Protein AF-A0A972U1R0-F1 (afdb_monomer)

Secondary structure (DSSP, 8-state):
---HHHHHHHHHTT--SHHHHHHHHHHHHHHTT--HHHHHHHHHHHHT-HHHHHHHHHHHHHHHT-S-HHHHHHHHHHHHHHHHHHHHHHHHHHHHHHHHHHIIIIIHHHHHHHHHHHHHHHHH-

Sequence (125 aa):
GLAPASALSRVADRVGGELAVELRRSCIEVADGRPFSESLEAMAQRTGSGPVQRFVDGIVVAMERGTPIAEVLRAQAMDARAVGHRHLMESASQREIFALIPVVFLILPAVVVVAVFPGVIGLAL

Foldseek 3Di:
DDDPLVVLLVVLVVDDDPLSVLSVQLSVCVVVPDDSLVSQCVSCVVVVDPVSNVVSVVVVVVVVVPDPVVVVVVVVVVVVVVV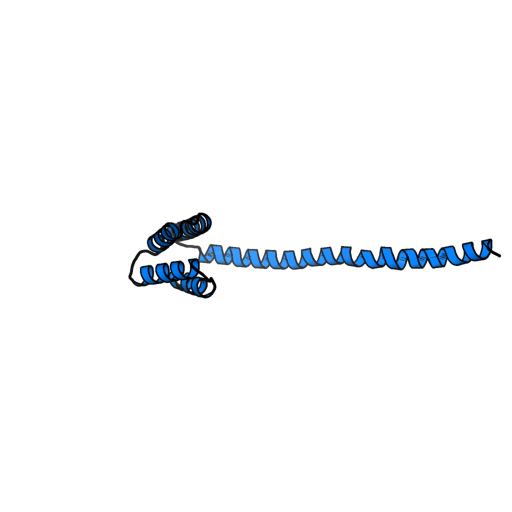VVVVVVVVVVVVVVVVVVCCCVPVVVVVVCVVCVVVVVVVVD

Radius of gyration: 29.9 Å; Cα contacts (8 Å, |Δi|>4): 50; chains: 1; bounding box: 71×24×76 Å

Structure (mmCIF, N/CA/C/O backbone):
data_AF-A0A972U1R0-F1
#
_entry.id   AF-A0A972U1R0-F1
#
loop_
_atom_site.group_PDB
_atom_site.id
_atom_site.type_symbol
_atom_site.label_atom_id
_atom_site.label_alt_id
_atom_site.label_comp_id
_atom_site.label_asym_id
_atom_site.label_entity_id
_atom_site.label_seq_id
_atom_site.pdbx_PDB_ins_code
_atom_site.Cartn_x
_atom_site.Cartn_y
_atom_site.Cartn_z
_atom_site.occupancy
_atom_site.B_iso_or_equiv
_atom_site.auth_seq_id
_atom_site.auth_comp_id
_atom_site.auth_asym_id
_atom_site.auth_atom_id
_atom_site.pdbx_PDB_model_num
ATOM 1 N N . GLY A 1 1 ? -4.173 11.827 13.293 1.00 46.66 1 GLY A N 1
ATOM 2 C CA . GLY A 1 1 ? -4.251 10.989 12.079 1.00 46.66 1 GLY A CA 1
ATOM 3 C C . GLY A 1 1 ? -5.705 10.828 11.695 1.00 46.66 1 GLY A C 1
ATOM 4 O O . GLY A 1 1 ? -6.550 10.967 12.568 1.00 46.66 1 GLY A O 1
ATOM 5 N N . LEU A 1 2 ? -6.007 10.624 10.411 1.00 48.50 2 LEU A N 1
ATOM 6 C CA . LEU A 1 2 ? -7.383 10.370 9.966 1.00 48.50 2 LEU A CA 1
ATOM 7 C C . LEU A 1 2 ? -7.855 9.014 10.504 1.00 48.50 2 LEU A C 1
ATOM 9 O O . LEU A 1 2 ? -7.061 8.076 10.565 1.00 48.50 2 LEU A O 1
ATOM 13 N N . ALA A 1 3 ? -9.133 8.914 10.866 1.00 69.06 3 ALA A N 1
ATOM 14 C CA . ALA A 1 3 ? -9.745 7.629 11.174 1.00 69.06 3 ALA A CA 1
ATOM 15 C C . ALA A 1 3 ? -9.661 6.708 9.931 1.00 69.06 3 ALA A C 1
ATOM 17 O O . ALA A 1 3 ? -9.841 7.203 8.812 1.00 69.06 3 ALA A O 1
ATOM 18 N N . PRO A 1 4 ? -9.407 5.393 10.084 1.00 67.62 4 PRO A N 1
ATOM 19 C CA . PRO A 1 4 ? -9.275 4.443 8.970 1.00 67.62 4 PRO A CA 1
ATOM 20 C C . PRO A 1 4 ? -10.427 4.504 7.953 1.00 67.62 4 PRO A C 1
ATOM 22 O O . PRO A 1 4 ? -10.197 4.483 6.743 1.00 67.62 4 PRO A O 1
ATOM 25 N N . ALA A 1 5 ? -11.657 4.703 8.434 1.00 69.56 5 ALA A N 1
ATOM 26 C CA . ALA A 1 5 ? -12.844 4.894 7.601 1.00 69.56 5 ALA A CA 1
ATOM 27 C C . ALA A 1 5 ? -12.753 6.129 6.686 1.00 69.56 5 ALA A C 1
ATOM 29 O O . ALA A 1 5 ? -13.078 6.055 5.503 1.00 69.56 5 ALA A O 1
ATOM 30 N N . SER A 1 6 ? -12.235 7.257 7.185 1.00 73.44 6 SER A N 1
ATOM 31 C CA . SER A 1 6 ? -12.061 8.473 6.379 1.00 73.44 6 SER A CA 1
ATOM 32 C C . SER A 1 6 ? -10.979 8.321 5.307 1.00 73.44 6 SER A C 1
ATOM 34 O O . SER A 1 6 ? -11.076 8.934 4.244 1.00 73.44 6 SER A O 1
ATOM 36 N N . ALA A 1 7 ? -9.943 7.516 5.564 1.00 75.19 7 ALA A N 1
ATOM 37 C CA . ALA A 1 7 ? -8.914 7.219 4.570 1.00 75.19 7 ALA A CA 1
ATOM 38 C C . ALA A 1 7 ? -9.468 6.346 3.431 1.00 75.19 7 ALA A C 1
ATOM 40 O O . ALA A 1 7 ? -9.237 6.660 2.264 1.00 75.19 7 ALA A O 1
ATOM 41 N N . LEU A 1 8 ? -10.252 5.311 3.752 1.00 72.69 8 LEU A N 1
ATOM 42 C CA . LEU A 1 8 ? -10.906 4.464 2.747 1.00 72.69 8 LEU A CA 1
ATOM 43 C C . LEU A 1 8 ? -11.979 5.194 1.951 1.00 72.69 8 LEU A C 1
ATOM 45 O O . LEU A 1 8 ? -12.041 4.998 0.743 1.00 72.69 8 LEU A O 1
ATOM 49 N N . SER A 1 9 ? -12.749 6.091 2.572 1.00 76.06 9 SER A N 1
ATOM 50 C CA . SER A 1 9 ? -13.709 6.926 1.839 1.00 76.06 9 SER A CA 1
ATOM 51 C C . SER A 1 9 ? -13.019 7.717 0.721 1.00 76.06 9 SER A C 1
ATOM 53 O O . SER A 1 9 ? -13.512 7.754 -0.400 1.00 76.06 9 SER A O 1
ATOM 55 N N . ARG A 1 10 ? -11.826 8.274 0.980 1.00 75.38 10 ARG A N 1
ATOM 56 C CA . ARG A 1 10 ? -11.035 8.971 -0.052 1.00 75.38 10 ARG A CA 1
ATOM 57 C C . ARG A 1 10 ? -10.500 8.042 -1.141 1.00 75.38 10 ARG A C 1
ATOM 59 O O . ARG A 1 10 ? -10.276 8.490 -2.262 1.00 75.38 10 ARG A O 1
ATOM 66 N N . VAL A 1 11 ? -10.233 6.777 -0.819 1.00 73.81 11 VAL A N 1
ATOM 67 C CA . VAL A 1 11 ? -9.845 5.768 -1.816 1.00 73.81 11 VAL A CA 1
ATOM 68 C C . VAL A 1 11 ? -11.054 5.395 -2.670 1.00 73.81 11 VAL A C 1
ATOM 70 O O . VAL A 1 11 ? -10.926 5.340 -3.888 1.00 73.81 11 VAL A O 1
ATOM 73 N N . ALA A 1 12 ? -12.234 5.247 -2.068 1.00 75.62 12 ALA A N 1
ATOM 74 C CA . ALA A 1 12 ? -13.481 4.987 -2.781 1.00 75.62 12 ALA A CA 1
ATOM 75 C C . ALA A 1 12 ? -13.820 6.095 -3.795 1.00 75.62 12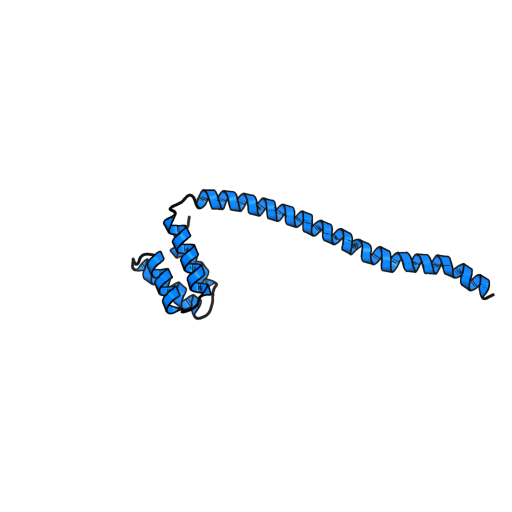 ALA A C 1
ATOM 77 O O . ALA A 1 12 ? -14.400 5.812 -4.837 1.00 75.62 12 ALA A O 1
ATOM 78 N N . ASP A 1 13 ? -13.410 7.340 -3.535 1.00 77.19 13 ASP A N 1
ATOM 79 C CA . ASP A 1 13 ? -13.555 8.459 -4.478 1.00 77.19 13 ASP A CA 1
ATOM 80 C C . ASP A 1 13 ? -12.582 8.406 -5.666 1.00 77.19 13 ASP A C 1
ATOM 82 O O . ASP A 1 13 ? -12.826 9.042 -6.689 1.00 77.19 13 ASP A O 1
ATOM 86 N N . ARG A 1 14 ? -11.477 7.661 -5.550 1.00 77.69 14 ARG A N 1
ATOM 87 C CA . ARG A 1 14 ? -10.455 7.517 -6.603 1.00 77.69 14 ARG A CA 1
ATOM 88 C C . ARG A 1 14 ? -10.594 6.238 -7.413 1.00 77.69 14 ARG A C 1
ATOM 90 O O . ARG A 1 14 ? -10.082 6.165 -8.527 1.00 77.69 14 ARG A O 1
ATOM 97 N N . VAL A 1 15 ? -11.226 5.225 -6.837 1.00 75.31 15 VAL A N 1
ATOM 98 C CA . VAL A 1 15 ? -11.487 3.944 -7.489 1.00 75.31 15 VAL A CA 1
ATOM 99 C C . VAL A 1 15 ? -12.862 4.018 -8.158 1.00 75.31 15 VAL A C 1
ATOM 101 O O . VAL A 1 15 ? -13.780 4.637 -7.629 1.00 75.31 15 VAL A O 1
ATOM 104 N N . GLY A 1 16 ? -13.000 3.427 -9.345 1.00 79.56 16 GLY A N 1
ATOM 105 C CA . GLY A 1 16 ? -14.256 3.379 -10.101 1.00 79.56 16 GLY A CA 1
ATOM 106 C C . GLY A 1 16 ? -14.864 1.976 -10.157 1.00 79.56 16 GLY A C 1
ATOM 107 O O . GLY A 1 16 ? -14.231 0.994 -9.767 1.00 79.56 16 GLY A O 1
ATOM 108 N N . GLY A 1 17 ? -16.085 1.885 -10.686 1.00 82.56 17 GLY A N 1
ATOM 109 C CA . GLY A 1 17 ? -16.788 0.616 -10.904 1.00 82.56 17 GLY A CA 1
ATOM 110 C C . GLY A 1 17 ? -17.327 -0.031 -9.624 1.00 82.56 17 GLY A C 1
ATOM 111 O O . GLY A 1 17 ? -17.517 0.636 -8.608 1.00 82.56 17 GLY A O 1
ATOM 112 N N . GLU A 1 18 ? -17.566 -1.342 -9.682 1.00 79.12 18 GLU A N 1
ATOM 113 C CA . GLU A 1 18 ? -18.212 -2.133 -8.618 1.00 79.12 18 GLU A CA 1
ATOM 114 C C . GLU A 1 18 ? -17.478 -2.041 -7.269 1.00 79.12 18 GLU A C 1
ATOM 116 O O . GLU A 1 18 ? -18.089 -1.902 -6.212 1.00 79.12 18 GLU A O 1
ATOM 121 N N . LEU A 1 19 ? -16.142 -2.013 -7.302 1.00 77.12 19 LEU A N 1
ATOM 122 C CA . LEU A 1 19 ? -15.315 -1.902 -6.099 1.00 77.12 19 LEU A CA 1
ATOM 123 C C . LEU A 1 19 ? -15.535 -0.571 -5.364 1.00 77.12 19 LEU A C 1
ATOM 125 O O . LEU A 1 19 ? -15.474 -0.523 -4.139 1.00 77.12 19 LEU A O 1
ATOM 129 N N . ALA A 1 20 ? -15.811 0.511 -6.095 1.00 82.31 20 ALA A N 1
ATOM 130 C CA . ALA A 1 20 ? -16.100 1.808 -5.495 1.00 82.31 20 ALA A CA 1
ATOM 131 C C . ALA A 1 20 ? -17.446 1.805 -4.759 1.00 82.31 20 ALA A C 1
ATOM 133 O O . ALA A 1 20 ? -17.573 2.426 -3.704 1.00 82.31 20 ALA A O 1
ATOM 134 N N . VAL A 1 21 ? -18.442 1.105 -5.310 1.00 85.12 21 VAL A N 1
ATOM 135 C CA . VAL A 1 21 ? -19.769 0.942 -4.698 1.00 85.12 21 VAL A CA 1
ATOM 136 C C . VAL A 1 21 ? -19.644 0.157 -3.397 1.00 85.12 21 VAL A C 1
ATOM 138 O O . VAL A 1 21 ? -20.108 0.612 -2.351 1.00 85.12 21 VAL A O 1
ATOM 141 N N . GLU A 1 22 ? -18.937 -0.969 -3.439 1.00 87.62 22 GLU A N 1
ATOM 142 C CA . GLU A 1 22 ? -18.726 -1.830 -2.278 1.00 87.62 22 GLU A CA 1
ATOM 143 C C . GLU A 1 22 ? -17.871 -1.165 -1.185 1.00 87.62 22 GLU A C 1
ATOM 145 O O . GLU A 1 22 ? -18.208 -1.246 -0.001 1.00 87.62 22 GLU A O 1
ATOM 150 N N . LEU A 1 23 ? -16.842 -0.393 -1.559 1.00 84.06 23 LEU A N 1
ATOM 151 C CA . LEU A 1 23 ? -16.066 0.418 -0.615 1.00 84.06 23 LEU A CA 1
ATOM 152 C C . LEU A 1 23 ? -16.925 1.485 0.074 1.00 84.06 23 LEU A C 1
ATOM 154 O O . LEU A 1 23 ? -16.876 1.600 1.298 1.00 84.06 23 LEU A O 1
ATOM 158 N N . ARG A 1 24 ? -17.747 2.239 -0.671 1.00 86.62 24 ARG A N 1
ATOM 159 C CA . ARG A 1 24 ? -18.661 3.233 -0.072 1.00 86.62 24 ARG A CA 1
ATOM 160 C C . ARG A 1 24 ? -19.660 2.574 0.867 1.00 86.62 24 ARG A C 1
ATOM 162 O O . ARG A 1 24 ? -19.890 3.090 1.957 1.00 86.62 24 ARG A O 1
ATOM 169 N N . ARG A 1 25 ? -20.212 1.425 0.471 1.00 89.31 25 ARG A N 1
ATOM 170 C CA . ARG A 1 25 ? -21.117 0.637 1.310 1.00 89.31 25 ARG A CA 1
ATOM 171 C C . ARG A 1 25 ? -20.443 0.223 2.617 1.00 89.31 25 ARG A C 1
ATOM 173 O O . ARG A 1 25 ? -21.025 0.429 3.674 1.00 89.31 25 ARG A O 1
ATOM 180 N N . SER A 1 26 ? -19.202 -0.265 2.559 1.00 88.00 26 SER A N 1
ATOM 181 C CA . SER A 1 26 ? -18.429 -0.596 3.764 1.00 88.00 26 SER A CA 1
ATOM 182 C C . SER A 1 26 ? -18.207 0.630 4.662 1.00 88.00 26 SER A C 1
ATOM 184 O O . SER A 1 26 ? -18.328 0.530 5.877 1.00 88.00 26 SER A O 1
ATOM 186 N N . CYS A 1 27 ? -17.967 1.818 4.089 1.00 86.38 27 CYS A N 1
ATOM 187 C CA . CYS A 1 27 ? -17.830 3.053 4.865 1.00 86.38 27 CYS A CA 1
ATOM 188 C C . CYS A 1 27 ? -19.139 3.478 5.549 1.00 86.38 27 CYS A C 1
ATOM 190 O O . CYS A 1 27 ? -19.084 3.994 6.663 1.00 86.38 27 CYS A O 1
ATOM 192 N N . ILE A 1 28 ? -20.292 3.261 4.908 1.00 88.81 28 ILE A N 1
ATOM 193 C CA . ILE A 1 28 ? -21.616 3.527 5.494 1.00 88.81 28 ILE A CA 1
ATOM 194 C C . ILE A 1 28 ? -21.897 2.547 6.635 1.00 88.81 28 ILE A C 1
ATOM 196 O O . ILE A 1 28 ? -22.249 2.983 7.721 1.00 88.81 28 ILE A O 1
ATOM 200 N N . GLU A 1 29 ? -21.646 1.249 6.434 1.00 87.69 29 GLU A N 1
ATOM 201 C CA . GLU A 1 29 ? -21.805 0.222 7.478 1.00 87.69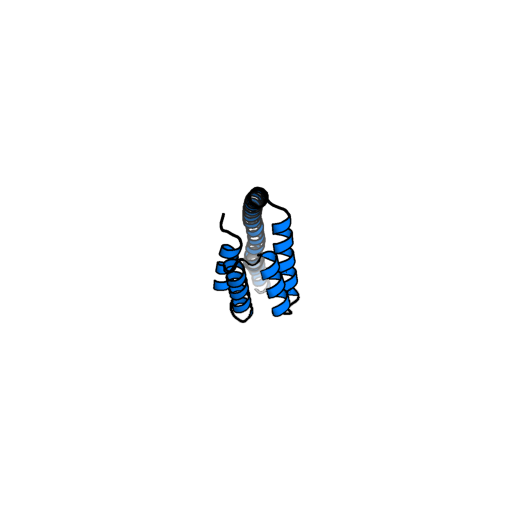 29 GLU A CA 1
ATOM 202 C C . GLU A 1 29 ? -20.983 0.562 8.736 1.00 87.69 29 GLU A C 1
ATOM 204 O O . GLU A 1 29 ? -21.466 0.418 9.859 1.00 87.69 29 GLU A O 1
ATOM 209 N N . VAL A 1 30 ? -19.771 1.096 8.551 1.00 85.50 30 VAL A N 1
ATOM 210 C CA . VAL A 1 30 ? -18.931 1.584 9.655 1.00 85.50 30 VAL A CA 1
ATOM 211 C C . VAL A 1 30 ? -19.490 2.847 10.306 1.00 85.50 30 VAL A C 1
ATOM 213 O O . VAL A 1 30 ? -19.422 2.982 11.527 1.00 85.50 30 VAL A O 1
ATOM 216 N N . ALA A 1 31 ? -20.040 3.779 9.524 1.00 81.62 31 ALA A N 1
ATOM 217 C CA . ALA A 1 31 ? -20.686 4.980 10.057 1.00 81.62 31 ALA A CA 1
ATOM 218 C C . ALA A 1 31 ? -21.947 4.646 10.875 1.00 81.62 31 ALA A C 1
ATOM 220 O O . ALA A 1 31 ? -22.208 5.303 11.881 1.00 81.62 31 ALA A O 1
ATOM 221 N N . ASP A 1 32 ? -22.656 3.582 10.494 1.00 88.25 32 ASP A N 1
ATOM 222 C CA . ASP A 1 32 ? -23.820 3.034 11.200 1.00 88.25 32 ASP A CA 1
ATOM 223 C C . ASP A 1 32 ? -23.435 2.199 12.439 1.00 88.25 32 ASP A C 1
ATOM 225 O O . ASP A 1 32 ? -24.298 1.671 13.141 1.00 88.25 32 ASP A O 1
ATOM 229 N N . GLY A 1 33 ? -22.137 2.095 12.743 1.00 81.69 33 GLY A N 1
ATOM 230 C CA . GLY A 1 33 ? -21.625 1.495 13.972 1.00 81.69 33 GLY A CA 1
ATOM 231 C C . GLY A 1 33 ? -21.185 0.037 13.855 1.00 81.69 33 GLY A C 1
ATOM 232 O O . GLY A 1 33 ? -20.802 -0.541 14.875 1.00 81.69 33 GLY A O 1
ATOM 233 N N . ARG A 1 34 ? -21.177 -0.573 12.657 1.00 84.56 34 ARG A N 1
ATOM 234 C CA . ARG A 1 34 ? -20.535 -1.889 12.495 1.00 84.56 34 ARG A CA 1
ATOM 235 C C . ARG A 1 34 ? -19.018 -1.770 12.668 1.00 84.56 34 ARG A C 1
ATOM 237 O O . ARG A 1 34 ? -18.413 -0.791 12.218 1.00 84.56 34 ARG A O 1
ATOM 244 N N . PRO A 1 35 ? -18.366 -2.775 13.278 1.00 84.12 35 PRO A N 1
ATOM 245 C CA . PRO A 1 35 ? -16.915 -2.829 13.342 1.00 84.12 35 PRO A CA 1
ATOM 246 C C . PRO A 1 35 ? -16.289 -2.735 11.947 1.00 84.12 35 PRO A C 1
ATOM 248 O O . PRO A 1 35 ? -16.767 -3.318 10.972 1.00 84.12 35 PRO A O 1
ATOM 251 N N . PHE A 1 36 ? -15.190 -1.994 11.853 1.00 80.44 36 PHE A N 1
ATOM 252 C CA . PHE A 1 36 ? -14.524 -1.727 10.582 1.00 80.44 36 PHE A CA 1
ATOM 253 C C . PHE A 1 36 ? -13.934 -2.982 9.928 1.00 80.44 36 PHE A C 1
ATOM 255 O O . PHE A 1 36 ? -14.060 -3.144 8.717 1.00 80.44 36 PHE A O 1
ATOM 262 N N . SER A 1 37 ? -13.341 -3.885 10.713 1.00 84.12 37 SER A N 1
ATOM 263 C CA . SER A 1 37 ? -12.848 -5.178 10.218 1.00 84.12 37 SER A CA 1
ATOM 264 C C . SER A 1 37 ? -13.984 -6.019 9.636 1.00 84.12 37 SER A C 1
ATOM 266 O O . SER A 1 37 ? -13.906 -6.453 8.492 1.00 84.12 37 SER A O 1
ATOM 268 N N . GLU A 1 38 ? -15.086 -6.140 10.375 1.00 86.88 38 GLU A N 1
ATOM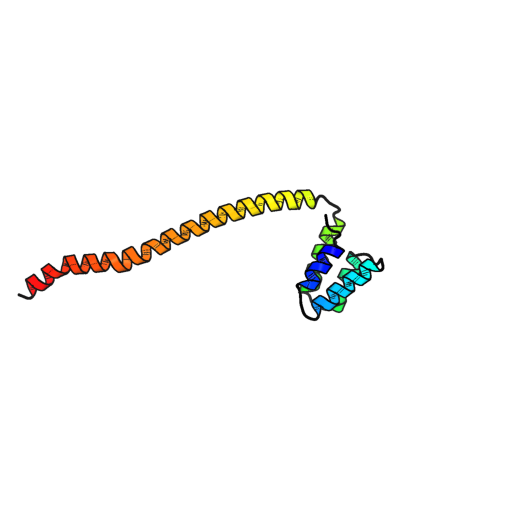 269 C CA . GLU A 1 38 ? -16.269 -6.895 9.954 1.00 86.88 38 GLU A CA 1
ATOM 270 C C . GLU A 1 38 ? -16.907 -6.317 8.677 1.00 86.88 38 GLU A C 1
ATOM 272 O O . GLU A 1 38 ? -17.323 -7.052 7.782 1.00 86.88 38 GLU A O 1
ATOM 277 N N . SER A 1 39 ? -16.947 -4.987 8.554 1.00 89.69 39 SER A N 1
ATOM 278 C CA . SER A 1 39 ? -17.495 -4.308 7.372 1.00 89.69 39 SER A CA 1
ATOM 279 C C . SER A 1 39 ? -16.635 -4.538 6.122 1.00 89.69 39 SER A C 1
ATOM 281 O O . SER A 1 39 ? -17.166 -4.708 5.022 1.00 89.69 39 SER A O 1
ATOM 283 N N . LEU A 1 40 ? -15.305 -4.587 6.273 1.00 86.44 40 LEU A N 1
ATOM 284 C CA . LEU A 1 40 ? -14.387 -4.910 5.179 1.00 86.44 40 LEU A CA 1
ATOM 285 C C . LEU A 1 40 ? -14.423 -6.395 4.802 1.00 86.44 40 LEU A C 1
ATOM 287 O O . LEU A 1 40 ? -14.394 -6.719 3.616 1.00 86.44 40 LEU A O 1
ATOM 291 N N . GLU A 1 41 ? -14.525 -7.299 5.773 1.00 89.06 41 GLU A N 1
ATOM 292 C CA . GLU A 1 41 ? -14.685 -8.733 5.506 1.00 89.06 41 GLU A CA 1
ATOM 293 C C . GLU A 1 41 ? -15.987 -9.012 4.753 1.00 89.06 41 GLU A C 1
ATOM 295 O O . GLU A 1 41 ? -15.987 -9.726 3.748 1.00 89.06 41 GLU A O 1
ATOM 300 N N . ALA A 1 42 ? -17.087 -8.374 5.166 1.00 88.69 42 ALA A N 1
ATOM 301 C CA . ALA A 1 42 ? -18.360 -8.456 4.461 1.00 88.69 42 ALA A CA 1
ATOM 302 C C . ALA A 1 42 ? -18.251 -7.918 3.022 1.00 88.69 42 ALA A C 1
ATOM 304 O O . ALA A 1 42 ? -18.792 -8.521 2.094 1.00 88.69 42 ALA A O 1
ATOM 305 N N . MET A 1 43 ? -17.508 -6.827 2.808 1.00 90.19 43 MET A N 1
ATOM 306 C CA . MET A 1 43 ? -17.215 -6.297 1.471 1.00 90.19 43 MET A CA 1
ATOM 307 C C . MET A 1 43 ? -16.426 -7.299 0.611 1.00 90.19 43 MET A C 1
ATOM 309 O O . MET A 1 43 ? -16.774 -7.523 -0.552 1.00 90.19 43 MET A O 1
ATOM 313 N N . ALA A 1 44 ? -15.389 -7.933 1.166 1.00 86.56 44 ALA A N 1
ATOM 314 C CA . ALA A 1 44 ? -14.592 -8.932 0.454 1.00 86.56 44 ALA A CA 1
ATOM 315 C C . ALA A 1 44 ? -15.423 -10.158 0.049 1.00 86.56 44 ALA A C 1
ATOM 317 O O . ALA A 1 44 ? -15.316 -10.615 -1.091 1.00 86.56 44 ALA A O 1
ATOM 318 N N . GLN A 1 45 ? -16.295 -10.638 0.942 1.00 88.25 45 GLN A N 1
ATOM 319 C CA . GLN A 1 45 ? -17.212 -11.745 0.659 1.00 88.25 45 GLN A CA 1
ATOM 320 C C . GLN A 1 45 ? -18.200 -11.400 -0.463 1.00 88.25 45 GLN A C 1
ATOM 322 O O . GLN A 1 45 ? -18.380 -12.200 -1.378 1.00 88.25 45 GLN A O 1
ATOM 327 N N . ARG A 1 46 ? -18.794 -10.195 -0.445 1.00 87.19 46 ARG A N 1
ATOM 328 C CA . ARG A 1 46 ? -19.715 -9.735 -1.503 1.00 87.19 46 ARG A CA 1
ATOM 329 C C . ARG A 1 46 ? -19.025 -9.567 -2.854 1.00 87.19 46 ARG A C 1
ATOM 331 O O . ARG A 1 46 ? -19.620 -9.868 -3.882 1.00 87.19 46 ARG A O 1
ATOM 338 N N . THR A 1 47 ? -17.770 -9.116 -2.851 1.00 85.00 47 THR A N 1
ATOM 339 C CA . THR A 1 47 ? -17.010 -8.899 -4.091 1.00 85.00 47 THR A CA 1
ATOM 340 C C . THR A 1 47 ? -16.547 -10.219 -4.726 1.00 85.00 47 THR A C 1
ATOM 342 O O . THR A 1 47 ? -16.279 -10.257 -5.925 1.00 85.00 47 THR A O 1
ATOM 345 N N . GLY A 1 48 ? -16.406 -11.302 -3.946 1.00 81.38 48 GLY A N 1
ATOM 346 C CA . GLY A 1 48 ? -16.000 -12.629 -4.440 1.00 81.38 48 GLY A CA 1
ATOM 347 C C . GLY A 1 48 ? -14.605 -12.678 -5.086 1.00 81.38 48 GLY A C 1
ATOM 348 O O . GLY A 1 48 ? -14.264 -13.637 -5.775 1.00 81.38 48 GLY A O 1
ATOM 349 N N . SER A 1 49 ? -13.793 -11.633 -4.897 1.00 82.06 49 SER A N 1
ATOM 350 C CA . SER A 1 49 ? -12.517 -11.427 -5.583 1.00 82.06 49 SER A CA 1
ATOM 351 C C . SER A 1 49 ? -11.348 -11.733 -4.650 1.00 82.06 49 SER A C 1
ATOM 353 O O . SER A 1 49 ? -11.104 -11.011 -3.682 1.00 82.06 49 SER A O 1
ATOM 355 N N . GLY A 1 50 ? -10.569 -12.771 -4.970 1.00 81.25 50 GLY A N 1
ATOM 356 C CA . GLY A 1 50 ? -9.378 -13.157 -4.199 1.00 81.25 50 GLY A CA 1
ATOM 357 C C . GLY A 1 50 ? -8.352 -12.025 -3.977 1.00 81.25 50 GLY A C 1
ATOM 358 O O . GLY A 1 50 ? -7.762 -11.944 -2.899 1.00 81.25 50 GLY A O 1
ATOM 359 N N . PRO A 1 51 ? -8.112 -11.118 -4.946 1.00 77.88 51 PRO A N 1
ATOM 360 C CA . PRO A 1 51 ? -7.335 -9.897 -4.716 1.00 77.88 51 PRO A CA 1
ATOM 361 C C . PRO A 1 51 ? -7.896 -8.966 -3.629 1.00 77.88 51 PRO A C 1
ATOM 363 O O . PRO A 1 51 ? -7.122 -8.444 -2.831 1.00 77.88 51 PRO A O 1
ATOM 366 N N . VAL A 1 52 ? -9.218 -8.772 -3.576 1.00 77.62 52 VAL A N 1
ATOM 367 C CA . VAL A 1 52 ? -9.874 -7.893 -2.590 1.00 77.62 52 VAL A CA 1
ATOM 368 C C . VAL A 1 52 ? -9.833 -8.517 -1.200 1.00 77.62 52 VAL A C 1
ATOM 370 O O . VAL A 1 52 ? -9.568 -7.820 -0.225 1.00 77.62 52 VAL A O 1
ATOM 373 N N . GLN A 1 53 ? -10.002 -9.834 -1.113 1.00 81.25 53 GLN A N 1
ATOM 374 C CA . GLN A 1 53 ? -9.929 -10.558 0.152 1.00 81.25 53 GLN A CA 1
ATOM 375 C C . GLN A 1 53 ? -8.538 -10.456 0.790 1.00 81.25 53 GLN A C 1
ATOM 377 O O . GLN A 1 53 ? -8.421 -9.992 1.918 1.00 81.25 53 GLN A O 1
ATOM 382 N N . ARG A 1 54 ? -7.469 -10.706 0.019 1.00 77.31 54 ARG A N 1
ATOM 383 C CA . ARG A 1 54 ? -6.084 -10.528 0.500 1.00 77.31 54 ARG A CA 1
ATOM 384 C C . ARG A 1 54 ? -5.778 -9.101 0.960 1.00 77.31 54 ARG A C 1
ATOM 386 O O . ARG A 1 54 ? -4.981 -8.902 1.874 1.00 77.31 54 ARG A O 1
ATOM 393 N N . PHE A 1 55 ? -6.368 -8.105 0.301 1.00 79.12 55 PHE A N 1
ATOM 394 C CA . PHE A 1 55 ? -6.219 -6.705 0.693 1.00 79.12 55 PHE A CA 1
ATOM 395 C C . PHE A 1 55 ? -6.884 -6.421 2.046 1.00 79.12 55 PHE A C 1
ATOM 397 O O . PHE A 1 55 ? -6.267 -5.797 2.909 1.00 79.12 55 PHE A O 1
ATOM 404 N N . VAL A 1 56 ? -8.112 -6.906 2.241 1.00 81.38 56 VAL A N 1
ATOM 405 C CA . VAL A 1 56 ? -8.852 -6.766 3.500 1.00 81.38 56 VAL A CA 1
ATOM 406 C C . VAL A 1 56 ? -8.131 -7.468 4.647 1.00 81.38 56 VAL A C 1
ATOM 408 O O . VAL A 1 56 ? -7.912 -6.834 5.678 1.00 81.38 56 VAL A O 1
ATOM 411 N N . ASP A 1 57 ? -7.665 -8.701 4.442 1.00 79.88 57 ASP A N 1
ATOM 412 C CA . ASP A 1 57 ? -6.911 -9.460 5.448 1.00 79.88 57 ASP A CA 1
ATOM 413 C C . ASP A 1 57 ? -5.681 -8.671 5.932 1.00 79.88 57 ASP A C 1
ATOM 415 O O . ASP A 1 57 ? -5.415 -8.564 7.129 1.00 79.88 57 ASP A O 1
ATOM 419 N N . GLY A 1 58 ? -4.954 -8.036 5.004 1.00 73.75 58 GLY A N 1
ATOM 420 C CA . GLY A 1 58 ? -3.802 -7.194 5.329 1.00 73.75 58 GLY A CA 1
ATOM 421 C C . GLY A 1 58 ? -4.156 -5.962 6.171 1.00 73.75 58 GLY A C 1
ATOM 422 O O . GLY A 1 58 ? -3.384 -5.579 7.052 1.00 73.75 58 GLY A O 1
ATOM 423 N N . ILE A 1 59 ? -5.323 -5.353 5.938 1.00 74.19 59 ILE A N 1
ATOM 424 C CA . ILE A 1 59 ? -5.810 -4.210 6.725 1.00 74.19 59 ILE A CA 1
ATOM 425 C C . ILE A 1 59 ? -6.256 -4.651 8.121 1.00 74.19 59 ILE A C 1
ATOM 427 O O . ILE A 1 59 ? -5.906 -3.990 9.100 1.00 74.19 59 ILE A O 1
ATOM 431 N N . VAL A 1 60 ? -6.990 -5.760 8.228 1.00 76.50 60 VAL A N 1
ATOM 432 C CA . VAL A 1 60 ? -7.469 -6.297 9.511 1.00 76.50 60 VAL A CA 1
ATOM 433 C C . VAL A 1 60 ? -6.286 -6.675 10.403 1.00 76.50 60 VAL A C 1
ATOM 435 O O . VAL A 1 60 ? -6.194 -6.197 11.534 1.00 76.50 60 VAL A O 1
ATOM 438 N N . VAL A 1 61 ? -5.297 -7.392 9.859 1.00 73.81 61 VAL A N 1
ATOM 439 C CA . VAL A 1 61 ? -4.058 -7.746 10.576 1.00 73.81 61 VAL A CA 1
ATOM 440 C C . VAL A 1 61 ? -3.272 -6.505 11.016 1.00 73.81 61 VAL A C 1
ATOM 442 O O . VAL A 1 61 ? -2.681 -6.490 12.099 1.00 73.81 61 VAL A O 1
ATOM 445 N N . ALA A 1 62 ? -3.249 -5.446 10.201 1.00 67.62 62 ALA A N 1
ATOM 446 C CA . ALA A 1 62 ? -2.601 -4.191 10.576 1.00 67.62 62 ALA A CA 1
ATOM 447 C C . ALA A 1 62 ? -3.326 -3.490 11.739 1.00 67.62 62 ALA A C 1
ATOM 449 O O . ALA A 1 62 ? -2.678 -2.851 12.567 1.00 67.62 62 ALA A O 1
ATOM 450 N N . MET A 1 63 ? -4.650 -3.624 11.833 1.00 67.56 63 MET A N 1
ATOM 451 C CA . MET A 1 63 ? -5.455 -3.014 12.891 1.00 67.56 63 MET A CA 1
ATOM 452 C C . MET A 1 63 ? -5.397 -3.761 14.223 1.00 67.56 63 MET A C 1
ATOM 454 O O . MET A 1 63 ? -5.274 -3.116 15.264 1.00 67.56 63 MET A O 1
ATOM 458 N N . GLU A 1 64 ? -5.443 -5.095 14.204 1.00 63.25 64 GLU A N 1
ATOM 459 C CA . GLU A 1 64 ? -5.402 -5.936 15.414 1.00 63.25 64 GLU A CA 1
ATOM 460 C C . GLU A 1 64 ? -4.111 -5.756 16.227 1.00 63.25 64 GLU A C 1
ATOM 462 O O . GLU A 1 64 ? -4.094 -5.952 17.440 1.00 63.25 64 GLU A O 1
ATOM 467 N N . ARG A 1 65 ? -3.023 -5.325 15.580 1.00 59.12 65 ARG A N 1
ATOM 468 C CA . ARG A 1 65 ? -1.712 -5.123 16.215 1.00 59.12 65 ARG A CA 1
ATOM 469 C C . ARG A 1 65 ? -1.541 -3.788 16.954 1.00 59.12 65 ARG A C 1
ATOM 471 O O . ARG A 1 65 ? -0.444 -3.529 17.437 1.00 59.12 65 ARG A O 1
ATOM 478 N N . GLY A 1 66 ? -2.578 -2.948 17.048 1.00 50.47 66 GLY A N 1
ATOM 479 C CA . GLY A 1 66 ? -2.672 -1.854 18.029 1.00 50.47 66 GLY A CA 1
ATOM 480 C C . GLY A 1 66 ? -1.422 -0.971 18.207 1.00 50.47 66 GLY A C 1
ATOM 481 O O . GLY A 1 66 ? -0.849 -0.953 19.283 1.00 50.47 66 GLY A O 1
ATOM 482 N N . THR A 1 67 ? -1.027 -0.217 17.172 1.00 51.03 67 THR A N 1
ATOM 483 C CA . THR A 1 67 ? -0.044 0.905 17.157 1.00 51.03 67 THR A CA 1
ATOM 484 C C . THR A 1 67 ? 1.271 0.768 17.956 1.00 51.03 67 THR A C 1
ATOM 486 O O . THR A 1 67 ? 1.290 0.893 19.175 1.00 51.03 67 THR A O 1
ATOM 489 N N . PRO A 1 68 ? 2.414 0.793 17.239 1.00 52.22 68 PRO A N 1
ATOM 490 C CA . PRO A 1 68 ? 2.937 2.098 16.829 1.00 52.22 68 PRO A CA 1
ATOM 491 C C . PRO A 1 68 ? 3.145 2.170 15.309 1.00 52.22 68 PRO A C 1
ATOM 493 O O . PRO A 1 68 ? 4.245 2.363 14.801 1.00 52.22 68 PRO A O 1
ATOM 496 N N . ILE A 1 69 ? 2.050 2.075 14.547 1.00 53.53 69 ILE A N 1
ATOM 497 C CA . ILE A 1 69 ? 2.045 2.303 13.092 1.00 53.53 69 ILE A CA 1
ATOM 498 C C . ILE A 1 69 ? 2.569 3.706 12.753 1.00 53.53 69 ILE A C 1
ATOM 500 O O . ILE A 1 69 ? 3.181 3.883 11.711 1.00 53.53 69 ILE A O 1
ATOM 504 N N . ALA A 1 70 ? 2.405 4.702 13.630 1.00 56.97 70 ALA A N 1
ATOM 505 C CA . ALA A 1 70 ? 2.967 6.037 13.418 1.00 56.97 70 ALA A CA 1
ATOM 506 C C . ALA A 1 70 ? 4.507 6.051 13.439 1.00 56.97 70 ALA A C 1
ATOM 508 O O . ALA A 1 70 ? 5.120 6.783 12.668 1.00 56.97 70 ALA A O 1
ATOM 509 N N . GLU A 1 71 ? 5.131 5.234 14.287 1.00 55.75 71 GLU A N 1
ATOM 510 C CA . GLU A 1 71 ? 6.587 5.151 14.426 1.00 55.75 71 GLU A CA 1
ATOM 511 C C . GLU A 1 71 ? 7.188 4.289 13.312 1.00 55.75 71 GLU A C 1
ATOM 513 O O . GLU A 1 71 ? 8.170 4.685 12.688 1.00 55.75 71 GLU A O 1
ATOM 518 N N . VAL A 1 72 ? 6.501 3.200 12.947 1.00 59.31 72 VAL A N 1
ATOM 519 C CA . VAL A 1 72 ? 6.838 2.372 11.781 1.00 59.31 72 VAL A CA 1
ATOM 520 C C . VAL A 1 72 ? 6.662 3.149 10.472 1.00 59.31 72 VAL A C 1
ATOM 522 O O . VAL A 1 72 ? 7.559 3.125 9.640 1.00 59.31 72 VAL A O 1
ATOM 525 N N . LEU A 1 73 ? 5.575 3.908 10.284 1.00 55.16 73 LEU A N 1
ATOM 526 C CA . LEU A 1 73 ? 5.388 4.765 9.103 1.00 55.16 73 LEU A CA 1
ATOM 527 C C . LEU A 1 73 ? 6.382 5.927 9.067 1.00 55.16 73 LEU A C 1
ATOM 529 O O . LEU A 1 73 ? 6.768 6.353 7.985 1.00 55.16 73 LEU A O 1
ATOM 533 N N . ARG A 1 74 ? 6.815 6.449 10.221 1.00 62.53 74 ARG A N 1
ATOM 534 C CA . ARG A 1 74 ? 7.836 7.503 10.291 1.00 62.53 74 ARG A CA 1
ATOM 535 C C . ARG A 1 74 ? 9.226 6.956 9.964 1.00 62.53 74 ARG A C 1
ATOM 537 O O . ARG A 1 74 ? 9.942 7.601 9.202 1.00 62.53 74 ARG A O 1
ATOM 544 N N . ALA A 1 75 ? 9.560 5.761 10.449 1.00 64.25 75 ALA A N 1
ATOM 545 C CA . ALA A 1 75 ? 10.766 5.034 10.063 1.00 64.25 75 ALA A CA 1
ATOM 546 C C . ALA A 1 75 ? 10.745 4.675 8.566 1.00 64.25 75 ALA A C 1
ATOM 548 O O . ALA A 1 75 ? 11.686 4.998 7.848 1.00 64.25 75 ALA A O 1
ATOM 549 N N . GLN A 1 76 ? 9.630 4.143 8.054 1.00 53.28 76 GLN A N 1
ATOM 550 C CA . GLN A 1 76 ? 9.473 3.830 6.631 1.00 53.28 76 GLN A CA 1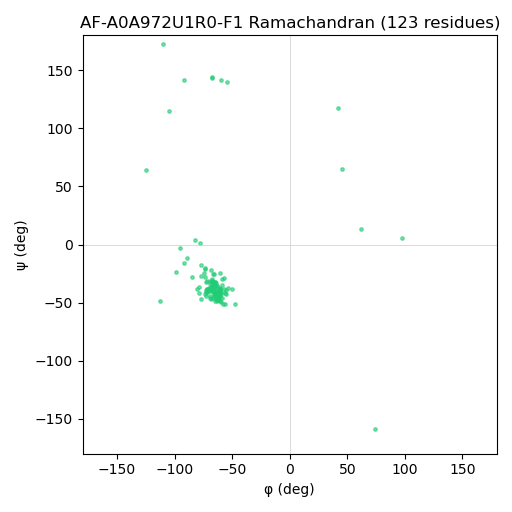
ATOM 551 C C . GLN A 1 76 ? 9.452 5.073 5.734 1.00 53.28 76 GLN A C 1
ATOM 553 O O . GLN A 1 76 ? 9.969 5.025 4.625 1.00 53.28 76 GLN A O 1
ATOM 558 N N . ALA A 1 77 ? 8.913 6.209 6.189 1.00 68.44 77 ALA A N 1
ATOM 559 C CA . ALA A 1 77 ? 8.970 7.466 5.442 1.00 68.44 77 ALA A CA 1
ATOM 560 C C . ALA A 1 77 ? 10.394 8.044 5.379 1.00 68.44 77 ALA A C 1
ATOM 562 O O . ALA A 1 77 ? 10.757 8.659 4.374 1.00 68.44 77 ALA A O 1
ATOM 563 N N . MET A 1 78 ? 11.200 7.859 6.430 1.00 67.50 78 MET A N 1
ATOM 564 C CA . MET A 1 78 ? 12.619 8.221 6.417 1.00 67.50 78 MET A CA 1
ATOM 565 C C . MET A 1 78 ? 13.424 7.308 5.487 1.00 67.50 78 MET A C 1
ATOM 567 O O . MET A 1 78 ? 14.158 7.822 4.641 1.00 67.50 78 MET A O 1
ATOM 571 N N . ASP A 1 79 ? 13.217 5.993 5.563 1.00 67.94 79 ASP A N 1
ATOM 572 C CA . ASP A 1 79 ? 13.874 5.027 4.676 1.00 67.94 79 ASP A CA 1
ATOM 573 C C . ASP A 1 79 ? 13.463 5.215 3.209 1.00 67.94 79 ASP A C 1
ATOM 575 O O . ASP A 1 79 ? 14.321 5.252 2.330 1.00 67.94 79 ASP A O 1
ATOM 579 N N . ALA A 1 80 ? 12.179 5.445 2.915 1.00 64.94 80 ALA A N 1
ATOM 580 C CA . ALA A 1 80 ? 11.704 5.686 1.551 1.00 64.94 80 ALA A CA 1
ATOM 581 C C . ALA A 1 80 ? 12.299 6.964 0.931 1.00 64.94 80 ALA A C 1
ATOM 583 O O . ALA A 1 80 ? 12.614 6.985 -0.260 1.00 64.94 80 ALA A O 1
ATOM 584 N N . ARG A 1 81 ? 12.509 8.027 1.726 1.00 70.81 81 ARG A N 1
ATOM 585 C CA . ARG A 1 81 ? 13.210 9.241 1.264 1.00 70.81 81 ARG A CA 1
ATOM 586 C C . ARG A 1 81 ? 14.687 8.975 0.983 1.00 70.81 81 ARG A C 1
ATOM 588 O O . ARG A 1 81 ? 15.204 9.475 -0.014 1.00 70.81 81 ARG A O 1
ATOM 595 N N . ALA A 1 82 ? 15.352 8.180 1.821 1.00 65.25 82 ALA A N 1
ATOM 596 C CA . ALA A 1 82 ? 16.746 7.797 1.613 1.00 65.25 82 ALA A CA 1
ATOM 597 C C . ALA A 1 82 ? 16.922 6.912 0.363 1.00 65.25 82 ALA A C 1
ATOM 599 O O . ALA A 1 82 ? 17.831 7.146 -0.434 1.00 65.25 82 ALA A O 1
ATOM 6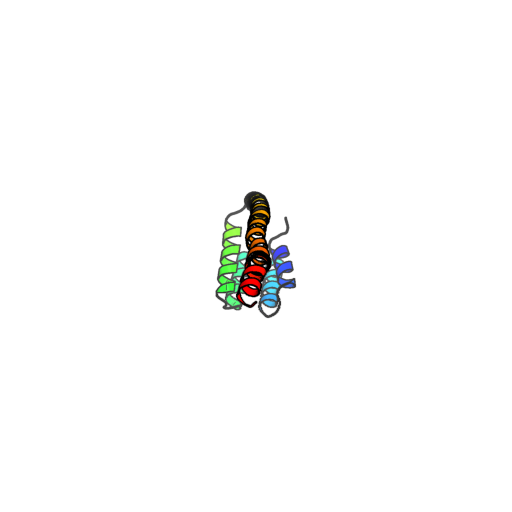00 N N . VAL A 1 83 ? 16.015 5.954 0.140 1.00 63.88 83 VAL A N 1
ATOM 601 C CA . VAL A 1 83 ? 15.987 5.092 -1.055 1.00 63.88 83 VAL A CA 1
ATOM 602 C C . VAL A 1 83 ? 15.682 5.899 -2.318 1.00 63.88 83 VAL A C 1
ATOM 604 O O . VAL A 1 83 ? 16.372 5.733 -3.320 1.00 63.88 83 VAL A O 1
ATOM 607 N N . GLY A 1 84 ? 14.728 6.836 -2.272 1.00 57.62 84 GLY A N 1
ATOM 608 C CA . GLY A 1 84 ? 14.425 7.723 -3.402 1.00 57.62 84 GLY A CA 1
ATOM 609 C C . GLY A 1 84 ? 15.619 8.587 -3.820 1.00 57.62 84 GLY A C 1
ATOM 610 O O . GLY A 1 84 ? 15.897 8.733 -5.008 1.00 57.62 84 GLY A O 1
ATOM 611 N N . HIS A 1 85 ? 16.386 9.096 -2.854 1.00 55.00 85 HIS A N 1
ATOM 612 C CA . HIS A 1 85 ? 17.607 9.854 -3.138 1.00 55.00 85 HIS A CA 1
ATOM 613 C C . HIS A 1 85 ? 18.712 8.975 -3.749 1.00 55.00 85 HIS A C 1
ATOM 615 O O . HIS A 1 85 ? 19.455 9.421 -4.624 1.00 55.00 85 HIS A O 1
ATOM 621 N N . ARG A 1 86 ? 18.801 7.708 -3.327 1.00 47.75 86 ARG A N 1
ATOM 622 C CA . ARG A 1 86 ? 19.762 6.732 -3.857 1.00 47.75 86 ARG A CA 1
ATOM 623 C C . ARG A 1 86 ? 19.389 6.282 -5.279 1.00 47.75 86 ARG A C 1
ATOM 625 O O . ARG A 1 86 ? 20.263 6.249 -6.136 1.00 47.75 86 ARG A O 1
ATOM 632 N N . HIS A 1 87 ? 18.101 6.110 -5.581 1.00 52.78 87 HIS A N 1
ATOM 633 C CA . HIS A 1 87 ? 17.612 5.861 -6.945 1.00 52.78 87 HIS A CA 1
ATOM 634 C C . HIS A 1 87 ? 17.813 7.044 -7.900 1.00 52.78 87 HIS A C 1
ATOM 636 O O . HIS A 1 87 ? 18.078 6.830 -9.082 1.00 52.78 87 HIS A O 1
ATOM 642 N N . LEU A 1 88 ? 17.730 8.291 -7.425 1.00 44.88 88 LEU A N 1
ATOM 643 C CA . LEU A 1 88 ? 18.083 9.462 -8.242 1.00 44.88 88 LEU A CA 1
ATOM 644 C C . LEU A 1 88 ? 19.577 9.477 -8.610 1.00 44.88 88 LEU A C 1
ATOM 646 O O . LEU A 1 88 ? 19.932 9.910 -9.703 1.00 44.88 88 LEU A O 1
ATOM 650 N N . MET A 1 89 ? 20.445 8.956 -7.738 1.00 52.78 89 MET A N 1
ATOM 651 C CA . MET A 1 89 ? 21.872 8.795 -8.032 1.00 52.78 89 MET A CA 1
ATOM 652 C C . MET A 1 89 ? 22.166 7.569 -8.915 1.00 52.78 89 MET A C 1
ATOM 654 O O . MET A 1 89 ? 22.993 7.656 -9.817 1.00 52.78 89 MET A O 1
ATOM 658 N N . GLU A 1 90 ? 21.450 6.457 -8.743 1.00 51.97 90 GLU A N 1
ATOM 659 C CA . GLU A 1 90 ? 21.582 5.255 -9.589 1.00 51.97 90 GLU A CA 1
ATOM 660 C C . GLU A 1 90 ? 21.004 5.445 -11.003 1.00 51.97 90 GLU A C 1
ATOM 662 O O . GLU A 1 90 ? 21.506 4.885 -11.972 1.00 51.97 90 GLU A O 1
ATOM 667 N N . SER A 1 91 ? 19.966 6.267 -11.166 1.00 51.59 91 SER A N 1
ATOM 668 C CA . SER A 1 91 ? 19.437 6.626 -12.493 1.00 51.59 91 SER A CA 1
ATOM 669 C C . SER A 1 91 ? 20.298 7.667 -13.218 1.00 51.59 91 SER A C 1
ATOM 671 O O . SER A 1 91 ? 20.221 7.784 -14.445 1.00 51.59 91 SER A O 1
ATOM 673 N N . ALA A 1 92 ? 21.166 8.381 -12.495 1.00 46.75 92 ALA A N 1
ATOM 674 C CA . ALA A 1 92 ? 22.179 9.238 -13.100 1.00 46.75 92 ALA A CA 1
ATOM 675 C C . ALA A 1 92 ? 23.320 8.423 -13.740 1.00 46.75 92 ALA A C 1
ATOM 677 O O . ALA A 1 92 ? 23.819 8.831 -14.787 1.00 46.75 92 ALA A O 1
ATOM 678 N N . SER A 1 93 ? 23.676 7.250 -13.196 1.00 49.81 93 SER A N 1
ATOM 679 C CA . SER A 1 93 ? 24.774 6.424 -13.733 1.00 49.81 93 SER A CA 1
ATOM 680 C C . SER A 1 93 ? 24.427 5.719 -15.048 1.00 49.81 93 SER A C 1
ATOM 682 O O . SER A 1 93 ? 25.293 5.516 -15.893 1.00 49.81 93 SER A O 1
ATOM 684 N N . GLN A 1 94 ? 23.150 5.414 -15.304 1.00 53.84 94 GLN A N 1
ATOM 685 C CA . GLN A 1 94 ? 22.748 4.854 -16.603 1.00 53.84 94 GLN A CA 1
ATOM 686 C C . GLN A 1 94 ? 22.910 5.868 -17.743 1.00 53.84 94 GLN A C 1
ATOM 688 O O . GLN A 1 94 ? 23.236 5.487 -18.867 1.00 53.84 94 GLN A O 1
ATOM 693 N N . ARG A 1 95 ? 22.742 7.170 -17.465 1.00 52.50 95 ARG A N 1
ATOM 694 C CA . ARG A 1 95 ? 22.941 8.230 -18.469 1.00 52.50 95 ARG A CA 1
ATOM 695 C C . ARG A 1 95 ? 24.395 8.336 -18.928 1.00 52.50 95 ARG A C 1
ATOM 697 O O . ARG A 1 95 ? 24.626 8.747 -20.061 1.00 52.50 95 ARG A O 1
ATOM 704 N N . GLU A 1 96 ? 25.347 7.921 -18.095 1.00 55.75 96 GLU A N 1
ATOM 705 C CA . GLU A 1 96 ? 26.771 7.892 -18.438 1.00 55.75 96 GLU A CA 1
ATOM 706 C C . GLU A 1 96 ? 27.059 6.890 -19.567 1.00 55.75 96 GLU A C 1
ATOM 708 O O . GLU A 1 96 ? 27.745 7.217 -20.534 1.00 55.75 96 GLU A O 1
ATOM 713 N N . ILE A 1 97 ? 26.432 5.709 -19.523 1.00 62.03 97 ILE A N 1
ATOM 714 C CA . ILE A 1 97 ? 26.572 4.691 -20.576 1.00 62.03 97 ILE A CA 1
ATOM 715 C C . ILE A 1 97 ? 25.892 5.150 -21.876 1.00 62.03 97 ILE A C 1
ATOM 717 O O . ILE A 1 97 ? 26.452 4.987 -22.960 1.00 62.03 97 ILE A O 1
ATOM 721 N N . PHE A 1 98 ? 24.719 5.791 -21.793 1.00 65.94 98 PHE A N 1
ATOM 722 C CA . PHE A 1 98 ? 24.032 6.315 -22.982 1.00 65.94 98 PHE A CA 1
ATOM 723 C C . PHE A 1 98 ? 24.782 7.476 -23.658 1.00 65.94 98 PHE A C 1
ATOM 725 O O . PHE A 1 98 ? 24.655 7.647 -24.871 1.00 65.94 98 PHE A O 1
ATOM 732 N N . ALA A 1 99 ? 25.608 8.231 -22.926 1.00 71.88 99 ALA A N 1
ATOM 733 C CA . ALA A 1 99 ? 26.448 9.292 -23.489 1.00 71.88 99 ALA A CA 1
ATOM 734 C C . ALA A 1 99 ? 27.652 8.762 -24.299 1.00 71.88 99 ALA A C 1
ATOM 736 O O . ALA A 1 99 ? 28.165 9.472 -25.165 1.00 71.88 99 ALA A O 1
ATOM 737 N N . LEU A 1 100 ? 28.079 7.512 -24.070 1.00 75.06 100 LEU A N 1
ATOM 738 C CA . LEU A 1 100 ? 29.181 6.876 -24.807 1.00 75.06 100 LEU A CA 1
ATOM 739 C C . LEU A 1 100 ? 28.767 6.394 -26.209 1.00 75.06 100 LEU A C 1
ATOM 741 O O . LEU A 1 100 ? 29.604 6.356 -27.112 1.00 75.06 100 LEU A O 1
ATOM 745 N N . ILE A 1 101 ? 27.485 6.072 -26.424 1.00 82.88 101 ILE A N 1
ATOM 746 C CA . ILE A 1 101 ? 26.985 5.539 -27.705 1.00 82.88 101 ILE A CA 1
ATOM 747 C C . ILE A 1 101 ? 27.227 6.521 -28.872 1.00 82.88 101 ILE A C 1
ATOM 749 O O . ILE A 1 101 ? 27.814 6.097 -29.871 1.00 82.88 101 ILE A O 1
ATOM 753 N N . PRO A 1 102 ? 26.873 7.823 -28.777 1.00 78.94 102 PRO A N 1
ATOM 754 C CA . PRO A 1 102 ? 27.179 8.791 -29.831 1.00 78.94 102 PRO A CA 1
ATOM 755 C C . PRO A 1 102 ? 28.678 8.941 -30.092 1.00 78.94 102 PRO A C 1
ATOM 757 O O . PRO A 1 102 ? 29.090 9.052 -31.239 1.00 78.94 102 PRO A O 1
ATOM 760 N N . VAL A 1 103 ? 29.517 8.911 -29.056 1.00 84.31 103 VAL A N 1
ATOM 761 C CA . VAL A 1 103 ? 30.970 9.085 -29.212 1.00 84.31 103 VAL A CA 1
ATOM 762 C C . VAL A 1 103 ? 31.567 7.937 -30.031 1.00 84.31 103 VAL A C 1
ATOM 764 O O . VAL A 1 103 ? 32.294 8.178 -30.993 1.00 84.31 103 VAL A O 1
ATOM 767 N N . VAL A 1 104 ? 31.212 6.691 -29.714 1.00 85.81 104 VAL A N 1
ATOM 768 C CA . VAL A 1 104 ? 31.753 5.513 -30.408 1.00 85.81 104 VAL A CA 1
ATOM 769 C C . VAL A 1 104 ? 31.189 5.373 -31.823 1.00 85.81 104 VAL A C 1
ATOM 771 O O . VAL A 1 104 ? 31.941 5.073 -32.741 1.00 85.81 104 VAL A O 1
ATOM 774 N N . PHE A 1 105 ? 29.896 5.617 -32.038 1.00 84.94 105 PHE A N 1
ATOM 775 C CA . PHE A 1 105 ? 29.279 5.430 -33.358 1.00 84.94 105 PHE A CA 1
ATOM 776 C C . PHE A 1 105 ? 29.335 6.655 -34.275 1.00 84.94 105 PHE A C 1
ATOM 778 O O . PHE A 1 105 ? 29.047 6.513 -35.459 1.00 84.94 105 PHE A O 1
ATOM 785 N N . LEU A 1 106 ? 29.695 7.841 -33.775 1.00 82.56 106 LEU A N 1
ATOM 786 C CA . LEU A 1 106 ? 29.804 9.053 -34.594 1.00 82.56 106 LEU A CA 1
ATOM 787 C C . LEU A 1 106 ? 31.250 9.536 -34.719 1.00 82.56 106 LEU A C 1
ATOM 789 O O . LEU A 1 106 ? 31.715 9.778 -35.830 1.00 82.56 106 LEU A O 1
ATOM 793 N N . ILE A 1 107 ? 31.985 9.642 -33.605 1.00 87.50 107 ILE A N 1
ATOM 794 C CA . ILE A 1 107 ? 33.350 10.191 -33.619 1.00 87.50 107 ILE A CA 1
ATOM 795 C C . ILE A 1 107 ? 34.346 9.162 -34.157 1.00 87.50 107 ILE A C 1
ATOM 797 O O . ILE A 1 107 ? 35.128 9.505 -35.039 1.00 87.50 107 ILE A O 1
ATOM 801 N N . LEU A 1 108 ? 34.306 7.903 -33.698 1.00 89.06 108 LEU A N 1
ATOM 802 C CA . LEU A 1 108 ? 35.210 6.858 -34.204 1.00 89.06 108 LEU A CA 1
ATOM 803 C C . LEU A 1 108 ? 35.117 6.690 -35.735 1.00 89.06 108 LEU A C 1
ATOM 805 O O . LEU A 1 108 ? 36.163 6.754 -36.381 1.00 89.06 108 LEU A O 1
ATOM 809 N N . PRO A 1 109 ? 33.929 6.528 -36.360 1.00 86.31 109 PRO A N 1
ATOM 810 C CA . PRO A 1 109 ? 33.866 6.408 -37.813 1.00 86.31 109 PRO A CA 1
ATOM 811 C C . PRO A 1 109 ? 34.286 7.691 -38.525 1.00 86.31 109 PRO A C 1
ATOM 813 O O . PRO A 1 109 ? 34.962 7.599 -39.545 1.00 86.31 109 PRO A O 1
ATOM 816 N N . ALA A 1 110 ? 33.974 8.876 -37.991 1.00 88.62 110 ALA A N 1
ATOM 817 C CA . ALA A 1 110 ? 34.452 10.129 -38.572 1.00 88.62 110 ALA A CA 1
ATOM 818 C C . ALA A 1 110 ? 35.990 10.209 -38.575 1.00 88.62 110 ALA A C 1
ATOM 820 O O . ALA A 1 110 ? 36.591 10.572 -39.585 1.00 88.62 110 ALA A O 1
ATOM 821 N N . VAL A 1 111 ? 36.636 9.807 -37.476 1.00 91.25 111 VAL A N 1
ATOM 822 C CA . VAL A 1 111 ? 38.101 9.768 -37.365 1.00 91.25 111 VAL A CA 1
ATOM 823 C C . VAL A 1 111 ? 38.703 8.728 -38.312 1.00 91.25 111 VAL A C 1
ATOM 825 O O . VAL A 1 111 ? 39.670 9.036 -39.003 1.00 91.25 111 VAL A O 1
ATOM 828 N N . VAL A 1 112 ? 38.124 7.525 -38.398 1.00 90.56 112 VAL A N 1
ATOM 829 C CA . VAL A 1 112 ? 38.577 6.474 -39.330 1.00 90.56 112 VAL A CA 1
ATOM 830 C C . VAL A 1 112 ? 38.478 6.948 -40.776 1.00 90.56 112 VAL A C 1
ATOM 832 O O . VAL A 1 112 ? 39.432 6.784 -41.532 1.00 90.56 112 VAL A O 1
ATOM 835 N N . VAL A 1 113 ? 37.361 7.575 -41.155 1.00 90.12 113 VAL A N 1
ATOM 836 C CA . VAL A 1 113 ? 37.172 8.125 -42.502 1.00 90.12 113 VAL A CA 1
ATOM 837 C C . VAL A 1 113 ? 38.266 9.139 -42.812 1.00 90.12 113 VAL A C 1
ATOM 839 O O . VAL A 1 113 ? 38.941 8.987 -43.822 1.00 90.12 113 VAL A O 1
ATOM 842 N N . VAL A 1 114 ? 38.510 10.115 -41.935 1.00 89.50 114 VAL A N 1
ATOM 843 C CA . VAL A 1 114 ? 39.541 11.144 -42.157 1.00 89.50 114 VAL A CA 1
ATOM 844 C C . VAL A 1 114 ? 40.954 10.553 -42.201 1.00 89.50 114 VAL A C 1
ATOM 846 O O . VAL A 1 114 ?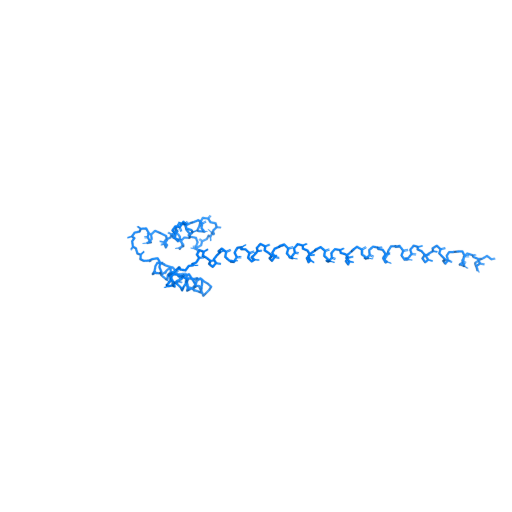 41.761 10.974 -43.025 1.00 89.50 114 VAL A O 1
ATOM 849 N N . ALA A 1 115 ? 41.262 9.570 -41.353 1.00 89.81 115 ALA A N 1
ATOM 850 C CA . ALA A 1 115 ? 42.582 8.944 -41.304 1.00 89.81 115 ALA A CA 1
ATOM 851 C C . ALA A 1 115 ? 42.875 8.068 -42.535 1.00 89.81 115 ALA A C 1
ATOM 853 O O . ALA A 1 115 ? 44.002 8.045 -43.026 1.00 89.81 115 ALA A O 1
ATOM 854 N N . VAL A 1 116 ? 41.865 7.356 -43.045 1.00 85.69 116 VAL A N 1
ATOM 855 C CA . VAL A 1 116 ? 41.995 6.437 -44.188 1.00 85.69 116 VAL A CA 1
ATOM 856 C C . VAL A 1 116 ? 41.862 7.172 -45.529 1.00 85.69 116 VAL A C 1
ATOM 858 O O . VAL A 1 116 ? 42.481 6.765 -46.511 1.00 85.69 116 VAL A O 1
ATOM 861 N N . PHE A 1 117 ? 41.129 8.289 -45.573 1.00 85.62 117 PHE A N 1
ATOM 862 C CA . PHE A 1 117 ? 40.913 9.121 -46.764 1.00 85.62 117 PHE A CA 1
ATOM 863 C C . PHE A 1 117 ? 42.189 9.454 -47.567 1.00 85.62 117 PHE A C 1
ATOM 865 O O . PHE A 1 117 ? 42.199 9.178 -48.769 1.00 85.62 117 PHE A O 1
ATOM 872 N N . PRO A 1 118 ? 43.286 9.972 -46.973 1.00 82.25 118 PRO A N 1
ATOM 873 C CA . PRO A 1 118 ? 44.501 10.269 -47.732 1.00 82.25 118 PRO A CA 1
ATOM 874 C C . PRO A 1 118 ? 45.199 9.006 -48.251 1.00 82.25 118 PRO A C 1
ATOM 876 O O . PRO A 1 118 ? 45.772 9.038 -49.336 1.00 82.25 118 PRO A O 1
ATOM 879 N N . GLY A 1 119 ? 45.129 7.888 -47.519 1.00 82.88 119 GLY A N 1
ATOM 880 C CA . GLY A 1 119 ? 45.720 6.615 -47.941 1.00 82.88 119 GLY A CA 1
ATOM 881 C C . GLY A 1 119 ? 44.991 5.990 -49.131 1.00 82.88 119 GLY A C 1
ATOM 882 O O . GLY A 1 119 ? 45.630 5.459 -50.032 1.00 82.88 119 GLY A O 1
ATOM 883 N N . VAL A 1 120 ? 43.661 6.099 -49.175 1.00 81.00 120 VAL A N 1
ATOM 884 C CA . VAL A 1 120 ? 42.853 5.583 -50.293 1.00 81.00 120 VAL A CA 1
ATOM 885 C C . VAL A 1 120 ? 43.009 6.458 -51.534 1.00 81.00 120 VAL A C 1
ATOM 887 O O . VAL A 1 120 ? 43.180 5.927 -52.626 1.00 81.00 120 VAL A O 1
ATOM 890 N N . ILE A 1 121 ? 43.012 7.786 -51.381 1.00 82.81 121 ILE A N 1
ATOM 891 C CA . ILE A 1 121 ? 43.251 8.704 -52.506 1.00 82.81 121 ILE A CA 1
ATOM 892 C C . ILE A 1 121 ? 44.684 8.577 -53.024 1.00 82.81 121 ILE A C 1
ATOM 894 O O . ILE A 1 121 ? 44.892 8.582 -54.230 1.00 82.81 121 ILE A O 1
ATOM 898 N N . GLY A 1 122 ? 45.664 8.413 -52.134 1.00 77.38 122 GLY A N 1
ATOM 899 C CA . GLY A 1 122 ? 47.065 8.239 -52.514 1.00 77.38 122 GLY A CA 1
ATOM 900 C C . GLY A 1 122 ? 47.377 6.912 -53.214 1.00 77.38 122 GLY A C 1
ATOM 901 O O . GLY A 1 122 ? 48.379 6.840 -53.909 1.00 77.38 122 GLY A O 1
ATOM 902 N N . LEU A 1 123 ? 46.544 5.877 -53.044 1.00 72.31 123 LEU A N 1
ATOM 903 C CA . LEU A 1 123 ? 46.648 4.604 -53.776 1.00 72.31 123 LEU A CA 1
ATOM 904 C C . LEU A 1 123 ? 45.813 4.579 -55.069 1.00 72.31 123 LEU A C 1
ATOM 906 O O . LEU A 1 123 ? 46.001 3.686 -55.892 1.00 72.31 123 LEU A O 1
ATOM 910 N N . ALA A 1 124 ? 44.864 5.507 -55.224 1.00 64.19 124 ALA A N 1
ATOM 911 C CA . ALA A 1 124 ? 43.971 5.605 -56.382 1.00 64.19 124 ALA A CA 1
ATOM 912 C C . ALA A 1 124 ? 44.454 6.600 -57.462 1.00 64.19 124 ALA A C 1
ATOM 914 O O . ALA A 1 124 ? 43.802 6.720 -58.501 1.00 64.19 124 ALA A O 1
ATOM 915 N N . LEU A 1 125 ? 45.568 7.298 -57.213 1.00 51.91 125 LEU A N 1
ATOM 916 C CA . LEU A 1 125 ? 46.299 8.187 -58.128 1.00 51.91 125 LEU A CA 1
ATOM 917 C C . LEU A 1 125 ? 47.606 7.521 -58.569 1.00 51.91 125 LEU A C 1
ATOM 919 O O . LEU A 1 125 ? 47.962 7.694 -59.755 1.00 51.91 125 LEU A O 1
#

pLDDT: mean 73.93, std 13.15, range [44.88, 91.25]

Solvent-accessible surface area (backbone atoms only — not comparable to full-atom values): 7006 Å² total; per-residue (Å²): 131,79,57,71,61,64,54,49,50,58,47,28,74,71,44,71,67,72,64,18,55,44,45,46,51,28,44,48,43,34,72,76,67,44,57,63,58,61,28,41,51,52,38,26,62,74,65,70,39,71,72,52,37,58,51,40,52,54,50,42,60,61,56,77,65,64,73,63,58,69,58,52,50,50,52,50,53,52,51,51,52,54,50,52,57,49,48,58,54,58,59,51,56,58,53,56,60,62,59,46,51,58,48,58,72,48,48,49,54,52,50,50,49,63,66,45,47,60,59,54,54,67,73,75,109

Mean predicted aligned error: 16.58 Å

=== Feature glossary ===
Annotated list of the representations used here:

Nearest PDB structures. The Foldseek neighbor list gives the closest experimentally determined structures in the PDB, ranked by structural alignment. TM-score near 1 means near-identical fold; near 0.3 means only rough topology match. This is how one finds what a novel AlphaFold prediction most resembles in the solved-structure universe.

Foldseek 3Di. Foldseek's 3Di representation compresses backbone geometry into a per-residue letter drawn from a learned twenty-state alphabet. It captures the tertiary interaction pattern around each residue — which residues are packed against it in space, regardless of where they are in sequence.

Radius of gyration, Cα contacts, bounding box. Radius of gyration (Rg) is the root-mean-square distance of Cα atoms from their centroid — a single number for overall size and compactness. A globular domain of N residues has Rg ≈ 2.2·N^0.38 Å; an extended or disordered chain has a much larger Rg. The Cα contact count is the number of residue pairs whose Cα atoms are within 8 Å and are more than four positions apart in sequence — a standard proxy for tertiary packing density. The bounding box is the smallest axis-aligned box enclosing all Cα atoms.

InterPro 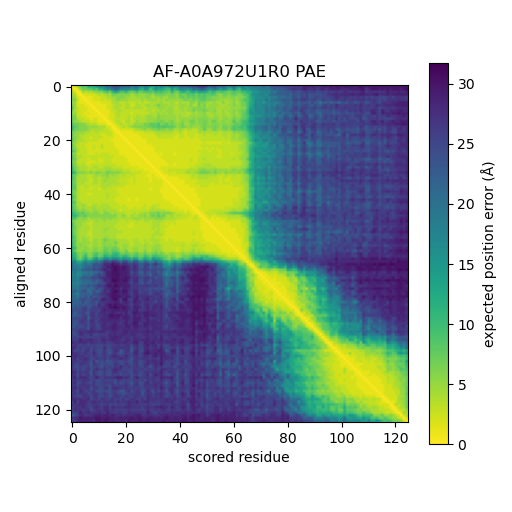/ GO / CATH / organism. The annotation block draws on four external resources. InterPro: which protein families and domains the sequence belongs to. GO: standardized terms for what the protein does, what process it participates in, and where in the cell it acts. CATH: which structural fold it has in the CATH hierarchy. Organism: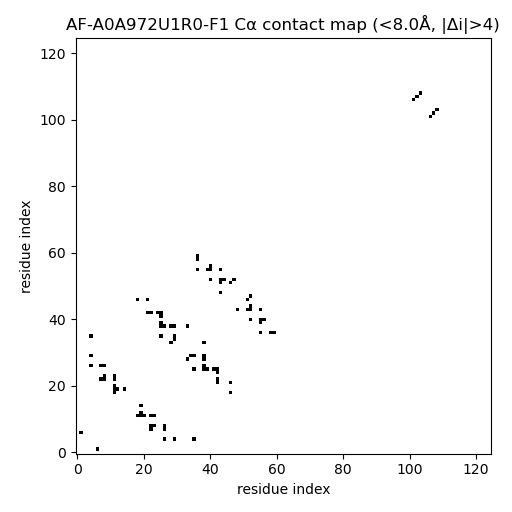 the species of origin.

mmCIF coordinates. The mmCIF block holds the 3D Cartesian coordinates of each backbone atom (N, Cα, C, O) in ångströms. mmCIF is the PDB's canonical archive format — a tagged-loop text representation of the atomic model.

pLDDT. pLDDT is the predicted lDDT-Cα score: AlphaFold's confidence that the local environment of each residue (all inter-atomic distances within 15 Å) is correctly placed. It is a per-residue number between 0 and 100, with higher meaning more reliable.

Backbone torsions (φ/ψ). φ (phi) and ψ (psi) are the two rotatable backbone dihedrals per residue: φ is the C(i-1)–N–Cα–C torsion, ψ is the N–Cα–C–N(i+1) torsion, both in degrees on (−180°, 180°]. α-helical residues cluster near (−60°, −45°); β-strand residues near (−120°, +130°). A Ramachandran plot is simply a scatter of (φ, ψ) for every residue.

B-factor. For experimental (PDB) structures, the B-factor (temperature factor) quantifies the positional spread of each atom in the crystal — a combination of thermal vibration and static disorder — in units of Å². High B-factors mark flexible loops or poorly resolved regions; low B-factors mark the rigid, well-ordered core.

Secondary structure (3-state, P-SEA). SS3 is a coarse helix/strand/coil call (letters a/b/c) made by the P-SEA algorithm from inter-Cα distances and dihedrals. It is less detailed than DSSP but needs only Cα positions.

Predicted aligned error. Predicted aligned error is AlphaFold's pairwise confidence. Unlike pLDDT (per-residue), PAE is per-residue-pair and captures whether two parts of the structure are correctly placed relative to each other. Units are ångströms of expected positional error.

Solvent-accessible surface area. Solvent-accessible surface area (SASA) is the area in Å² traced out by the centre of a 1.4 Å probe sphere (a water molecule) rolled over the protein's van der Waals surface (Shrake–Rupley / Lee–Richards construction). Buried residues have near-zero SASA; fully exposed residues can exceed 200 Å². The total SASA scales roughly with the number of surface residues.

Secondary structure (8-state, DSSP). The SS8 string is DSSP's per-residue secondary-structure call. α-helix (H) means an i→i+4 H-bond ladder; β-strand (E) means the residue participates in a β-sheet; 3₁₀ (G) and π (I) are tighter and wider helices; T/S are turns/bends; '-' is loop.

Rendered structure images. Structure images are PyMOL renders from six orthogonal camera directions. Cartoon representation draws helices as coils and strands as arrows; sticks shows the backbone as bonds; surface shows the solvent-excluded envelope. Rainbow coloring maps sequence position to hue (blue→red, N→C); chain coloring assigns a distinct color per polypeptide.

Sequence. The amino-acid sequence is the protein's primary structure: the linear order of residues from the N-terminus to the C-terminus, written in one-letter code. Everything else here — the 3D coordinates, the secondary structure, the domain annotations — is ultimately a consequence of this string.

Contact-map, Ramachandran, and PAE plots. Three diagnostic plots accompany the record. The Cα contact map visualizes the tertiary structure as a 2D adjacency matrix (8 Å cutoff, sequence-local contacts suppressed). The Ramachandran plot shows the distribution of backbone (φ, ψ) torsions, with points in the α and β basins reflecting secondary structure content. The PAE plot shows AlphaFold's inter-residue confidence as a color matrix.